Protein AF-A0A357IBY1-F1 (afdb_monomer)

Radius of gyration: 14.36 Å; Cα contacts (8 Å, |Δi|>4): 95; chains: 1; bounding box: 36×30×33 Å

Nearest PDB structures (foldseek):
  5c3j-assembly2_E  TM=9.860E-01  e=1.403E-10  Ascaris suum
  1yq3-assembly1_A  TM=9.848E-01  e=2.248E-10  Gallus gallus
  3ae1-assembly1_A  TM=9.838E-01  e=9.243E-10  Sus scrofa
  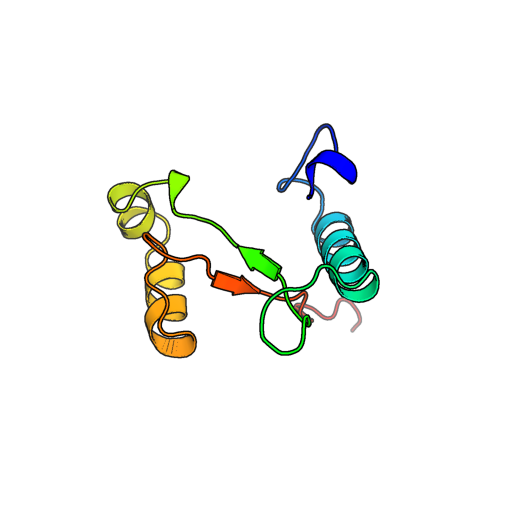3vra-assembly1_A  TM=9.749E-01  e=6.601E-10  Ascaris suum
  8gs8-assembly1_A  TM=9.729E-01  e=7.552E-10  Homo sapiens

pLDDT: mean 96.96, std 1.67, range [88.62, 98.69]

Secondary structure (DSSP, 8-state):
-HHHH-TTTGGGS-HHHHHHHHHHHIIIII-BTTTT-BEEE--GGG-HHHHHHH-HHHHHHHHHHH---TTTSPEEE----------

Sequence (87 aa):
FMERYAPNAKDLASRDVVSRSMTMEINEGRGVGDNADHIHLNLMHLGSEVINKRLPGIAESAAVFAGVDVAKDPIPVIPTVHYNMGG

Mean predicted aligned error: 2.66 Å

Solvent-accessible surface area (backbone atoms only — not comparable to full-atom values): 5304 Å² total; per-residue (Å²): 117,40,58,79,82,30,71,87,52,28,90,71,42,56,71,65,59,49,41,53,52,53,53,48,39,27,75,72,70,64,20,44,74,100,78,28,73,31,43,77,48,77,52,41,93,63,37,59,68,51,39,62,73,75,36,45,70,56,43,50,49,35,37,74,77,66,70,28,54,43,58,82,41,59,44,84,44,68,86,68,95,82,84,76,91,80,130

Structure (mmCIF, N/CA/C/O backbone):
data_AF-A0A357IBY1-F1
#
_entry.id   AF-A0A357IBY1-F1
#
loop_
_atom_site.group_PDB
_atom_site.id
_atom_site.type_symbol
_atom_site.label_atom_id
_atom_site.label_alt_id
_atom_site.label_comp_id
_atom_site.label_asym_id
_atom_site.label_entity_id
_atom_site.label_seq_id
_atom_site.pdbx_PDB_ins_code
_atom_site.Cartn_x
_atom_site.Cartn_y
_atom_site.Cartn_z
_atom_site.occupancy
_atom_site.B_iso_or_equiv
_atom_site.auth_seq_id
_atom_site.auth_comp_id
_atom_site.auth_asym_id
_atom_site.auth_atom_id
_atom_site.pdbx_PDB_model_num
ATOM 1 N N . PHE A 1 1 ? -0.995 -11.887 1.895 1.00 96.62 1 PHE A N 1
AT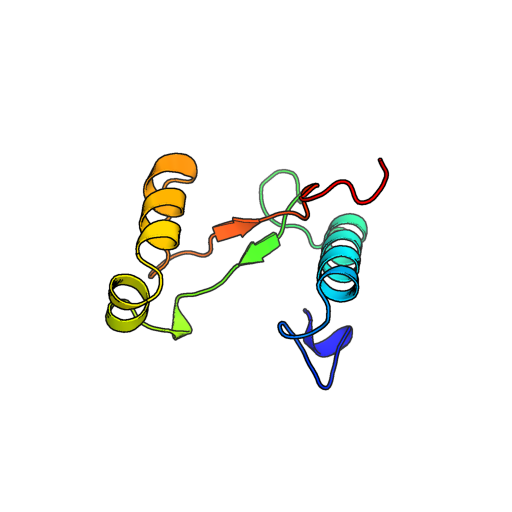OM 2 C CA . PHE A 1 1 ? -0.337 -12.907 1.041 1.00 9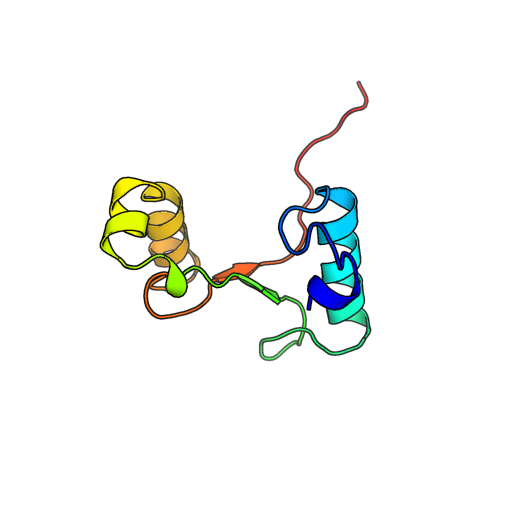6.62 1 PHE A CA 1
ATOM 3 C C . PHE A 1 1 ? 1.184 -12.938 1.201 1.00 96.62 1 PHE A C 1
ATOM 5 O O . PHE A 1 1 ? 1.776 -13.967 0.887 1.00 96.62 1 PHE A O 1
ATOM 12 N N . MET A 1 2 ? 1.828 -11.869 1.694 1.00 98.00 2 MET A N 1
ATOM 13 C CA . MET A 1 2 ? 3.292 -11.779 1.783 1.00 98.00 2 MET A CA 1
ATOM 14 C C . MET A 1 2 ? 3.962 -12.882 2.607 1.00 98.00 2 MET A C 1
ATOM 16 O O . MET A 1 2 ? 5.097 -13.232 2.310 1.00 98.00 2 MET A O 1
ATOM 20 N N . GLU A 1 3 ? 3.267 -13.504 3.561 1.00 97.25 3 GLU A N 1
ATOM 21 C CA . GLU A 1 3 ? 3.793 -14.661 4.304 1.00 97.25 3 GLU A CA 1
ATOM 22 C C . GLU A 1 3 ? 4.188 -15.842 3.398 1.00 97.25 3 GLU A C 1
ATOM 24 O O . GLU A 1 3 ? 5.083 -16.603 3.752 1.00 97.25 3 GLU A O 1
ATOM 29 N N . ARG A 1 4 ? 3.579 -15.974 2.208 1.00 97.19 4 ARG A N 1
ATOM 30 C CA . ARG A 1 4 ? 3.953 -16.997 1.216 1.00 97.19 4 ARG A CA 1
ATOM 31 C C . ARG A 1 4 ? 5.217 -16.634 0.434 1.00 97.19 4 ARG A C 1
ATOM 33 O O . ARG A 1 4 ? 5.995 -17.518 0.098 1.00 97.19 4 ARG A O 1
ATOM 40 N N . TYR A 1 5 ? 5.410 -15.349 0.136 1.00 96.62 5 TYR A N 1
ATOM 41 C CA . TYR A 1 5 ? 6.500 -14.856 -0.719 1.00 96.62 5 TYR A CA 1
ATOM 42 C C . TYR A 1 5 ? 7.765 -14.496 0.060 1.00 96.62 5 TYR A C 1
ATOM 44 O O . TYR A 1 5 ? 8.874 -14.652 -0.441 1.00 96.62 5 TYR A O 1
ATOM 52 N N . ALA A 1 6 ? 7.602 -14.022 1.293 1.00 96.94 6 ALA A N 1
ATOM 53 C CA . ALA A 1 6 ? 8.681 -13.665 2.197 1.00 96.94 6 ALA A CA 1
ATOM 54 C C . ALA A 1 6 ? 8.357 -14.187 3.608 1.00 96.94 6 ALA A C 1
ATOM 56 O O . ALA A 1 6 ? 7.957 -13.405 4.467 1.00 96.94 6 ALA A O 1
ATOM 57 N N . PRO A 1 7 ? 8.541 -15.490 3.888 1.00 95.56 7 PRO A N 1
ATOM 58 C CA . PRO A 1 7 ? 8.122 -16.095 5.158 1.00 95.56 7 PRO A CA 1
ATOM 59 C C . PRO A 1 7 ? 8.706 -15.418 6.407 1.00 95.56 7 PRO A C 1
ATOM 61 O O . PRO A 1 7 ? 8.034 -15.313 7.430 1.00 95.56 7 PRO A O 1
ATOM 64 N N . ASN A 1 8 ? 9.940 -14.911 6.303 1.00 95.12 8 ASN A N 1
ATOM 65 C CA . ASN A 1 8 ? 10.632 -14.246 7.408 1.00 95.12 8 ASN A CA 1
ATOM 66 C C . ASN A 1 8 ? 10.277 -12.755 7.513 1.00 95.12 8 ASN A C 1
ATOM 68 O O . ASN A 1 8 ? 9.913 -12.279 8.584 1.00 95.12 8 ASN A O 1
ATOM 72 N N . ALA A 1 9 ? 10.401 -12.010 6.409 1.00 94.69 9 ALA A N 1
ATOM 73 C CA . ALA A 1 9 ? 10.265 -10.550 6.411 1.00 94.69 9 ALA A CA 1
ATOM 74 C C . ALA A 1 9 ? 8.820 -10.065 6.211 1.00 94.69 9 ALA A C 1
ATOM 76 O O . ALA A 1 9 ? 8.482 -8.960 6.626 1.00 94.69 9 ALA A O 1
ATOM 77 N N . LYS A 1 10 ? 7.959 -10.887 5.603 1.00 96.31 10 LYS A N 1
ATOM 78 C CA . LYS A 1 10 ? 6.557 -10.578 5.297 1.00 96.31 10 LYS A CA 1
ATOM 79 C C . LYS A 1 10 ? 6.442 -9.240 4.555 1.00 96.31 10 LYS A C 1
ATOM 81 O O . LYS A 1 10 ? 7.168 -9.016 3.588 1.00 96.31 10 LYS A O 1
ATOM 86 N N . ASP A 1 11 ? 5.564 -8.349 5.004 1.00 94.38 11 ASP A N 1
ATOM 87 C CA . ASP A 1 11 ? 5.362 -7.019 4.421 1.00 94.38 11 ASP A CA 1
ATOM 88 C C . ASP A 1 11 ? 6.575 -6.079 4.599 1.00 94.38 11 ASP A C 1
ATOM 90 O O . ASP A 1 11 ? 6.633 -5.027 3.970 1.00 94.38 11 ASP A O 1
ATOM 94 N N . LEU A 1 12 ? 7.575 -6.464 5.408 1.00 96.00 12 LEU A N 1
ATOM 95 C CA . LEU A 1 12 ? 8.841 -5.740 5.595 1.00 96.00 12 LEU A CA 1
ATOM 96 C C . LEU A 1 12 ? 9.965 -6.231 4.664 1.00 96.00 12 LEU A C 1
ATOM 98 O O . LEU A 1 12 ? 11.129 -5.871 4.852 1.00 96.00 12 LEU A O 1
ATOM 102 N N . ALA A 1 13 ? 9.651 -7.070 3.671 1.00 97.25 13 ALA A N 1
ATOM 103 C CA . ALA A 1 13 ? 10.595 -7.441 2.620 1.00 97.25 13 ALA A CA 1
ATOM 104 C C . ALA A 1 13 ? 11.042 -6.218 1.789 1.00 97.25 13 ALA A C 1
ATOM 106 O O . ALA A 1 13 ? 10.491 -5.121 1.894 1.00 97.25 13 ALA A O 1
ATOM 107 N N . SER A 1 14 ? 12.059 -6.395 0.938 1.00 97.06 14 SER A N 1
ATOM 108 C CA . SER A 1 14 ? 12.519 -5.308 0.067 1.00 97.06 14 SER A CA 1
ATOM 109 C C . SER A 1 14 ? 11.396 -4.818 -0.856 1.00 97.06 14 SER A C 1
ATOM 111 O O . SER A 1 14 ? 10.518 -5.584 -1.259 1.00 97.06 14 SER A O 1
ATOM 113 N N . ARG A 1 15 ? 11.446 -3.535 -1.239 1.00 96.81 15 ARG A N 1
ATOM 114 C CA . ARG A 1 15 ? 10.429 -2.918 -2.112 1.00 96.81 15 ARG A CA 1
ATOM 115 C C . ARG A 1 15 ? 10.253 -3.663 -3.438 1.00 96.81 15 ARG A C 1
ATOM 117 O O . ARG A 1 15 ? 9.128 -3.762 -3.918 1.00 96.81 15 ARG A O 1
ATOM 124 N N . ASP A 1 16 ? 11.337 -4.202 -3.998 1.00 96.94 16 ASP A N 1
ATOM 125 C CA . ASP A 1 16 ? 11.298 -5.032 -5.210 1.00 96.94 16 ASP A CA 1
ATOM 126 C C . ASP A 1 16 ? 10.480 -6.312 -4.990 1.00 96.94 16 ASP A C 1
ATOM 128 O O . ASP A 1 16 ? 9.542 -6.593 -5.735 1.00 96.94 16 ASP A O 1
ATOM 132 N N . VAL A 1 17 ? 10.769 -7.047 -3.912 1.00 97.56 17 VAL A N 1
ATOM 133 C CA . VAL A 1 17 ? 10.074 -8.300 -3.586 1.00 97.56 17 VAL A CA 1
ATOM 134 C C . VAL A 1 17 ? 8.592 -8.053 -3.323 1.00 97.56 17 VAL A C 1
ATOM 136 O O . VAL A 1 17 ? 7.757 -8.784 -3.855 1.00 97.56 17 VAL A O 1
ATOM 139 N N . VAL A 1 18 ? 8.250 -7.017 -2.552 1.00 98.31 18 VAL A N 1
ATOM 140 C CA . VAL A 1 18 ? 6.849 -6.662 -2.274 1.00 98.31 18 VAL A CA 1
ATOM 141 C C . VAL A 1 18 ? 6.124 -6.300 -3.570 1.00 98.31 18 VAL A C 1
ATOM 143 O O . VAL A 1 18 ? 5.069 -6.865 -3.852 1.00 98.31 18 VAL A O 1
ATOM 146 N N . SER A 1 19 ? 6.718 -5.438 -4.402 1.00 98.19 19 SER A N 1
ATOM 147 C CA . SER A 1 19 ? 6.104 -4.994 -5.662 1.00 98.19 19 SER A CA 1
ATOM 148 C C . SER A 1 19 ? 5.858 -6.162 -6.619 1.00 98.19 19 SER A C 1
ATOM 150 O O . SER A 1 19 ? 4.754 -6.311 -7.136 1.00 98.19 19 SER A O 1
ATOM 152 N N . ARG A 1 20 ? 6.847 -7.047 -6.801 1.00 98.25 20 ARG A N 1
ATOM 153 C CA . ARG A 1 20 ? 6.703 -8.245 -7.642 1.00 98.25 20 ARG A CA 1
ATOM 154 C C . ARG A 1 20 ? 5.647 -9.207 -7.104 1.00 98.25 20 ARG A C 1
ATOM 156 O O . ARG A 1 20 ? 4.858 -9.731 -7.884 1.00 98.25 20 ARG A O 1
ATOM 163 N N . SER A 1 21 ? 5.607 -9.409 -5.787 1.00 98.50 21 SER A N 1
ATOM 164 C CA . SER A 1 21 ? 4.617 -10.281 -5.145 1.00 98.50 21 SER A CA 1
ATOM 165 C C . SER A 1 21 ? 3.196 -9.744 -5.335 1.00 98.50 21 SER A C 1
ATOM 167 O O . SER A 1 21 ? 2.299 -10.508 -5.670 1.00 98.50 21 SER A O 1
ATOM 169 N N . MET A 1 22 ? 2.996 -8.427 -5.196 1.00 98.69 22 MET A N 1
ATOM 170 C CA . MET A 1 22 ? 1.710 -7.773 -5.477 1.00 98.69 22 MET A CA 1
ATOM 171 C C . MET A 1 22 ? 1.275 -7.985 -6.932 1.00 98.69 22 MET A C 1
ATOM 173 O O . MET A 1 22 ? 0.146 -8.402 -7.176 1.00 98.69 22 MET A O 1
ATOM 177 N N . THR A 1 23 ? 2.170 -7.747 -7.896 1.00 98.50 23 THR A N 1
ATOM 178 C CA . THR A 1 23 ? 1.877 -7.953 -9.323 1.00 98.50 23 THR A CA 1
ATOM 179 C C . THR A 1 23 ? 1.542 -9.412 -9.638 1.00 98.50 23 THR A C 1
ATOM 181 O O . THR A 1 23 ? 0.641 -9.669 -10.430 1.00 98.50 23 THR A O 1
ATOM 184 N N . MET A 1 24 ? 2.221 -10.376 -9.010 1.00 98.44 24 MET A N 1
ATOM 185 C CA . MET A 1 24 ? 1.892 -11.794 -9.170 1.00 98.44 24 MET A CA 1
ATOM 186 C C . MET A 1 24 ? 0.496 -12.136 -8.644 1.00 98.44 24 MET A C 1
ATOM 188 O O . MET A 1 24 ? -0.239 -12.839 -9.328 1.00 98.44 24 MET A O 1
ATOM 192 N N . GLU A 1 25 ? 0.096 -11.626 -7.473 1.00 98.56 25 GLU A N 1
ATOM 193 C CA . GLU A 1 25 ? -1.268 -11.839 -6.966 1.00 98.56 25 GLU A CA 1
ATOM 194 C C . GLU A 1 25 ? -2.326 -11.330 -7.949 1.00 98.56 25 GLU A C 1
ATOM 196 O O . GLU A 1 25 ? -3.283 -12.046 -8.237 1.00 98.56 25 GLU A O 1
ATOM 201 N N . ILE A 1 26 ? -2.128 -10.124 -8.488 1.00 98.50 26 ILE A N 1
ATOM 202 C CA . ILE A 1 26 ? -3.038 -9.515 -9.465 1.00 98.50 26 ILE A CA 1
ATOM 203 C C . ILE A 1 26 ? -3.103 -10.374 -10.738 1.00 98.50 26 ILE A C 1
ATOM 205 O O . ILE A 1 26 ? -4.187 -10.769 -11.161 1.00 98.50 26 ILE A O 1
ATOM 209 N N . ASN A 1 27 ? -1.951 -10.752 -11.302 1.00 98.06 27 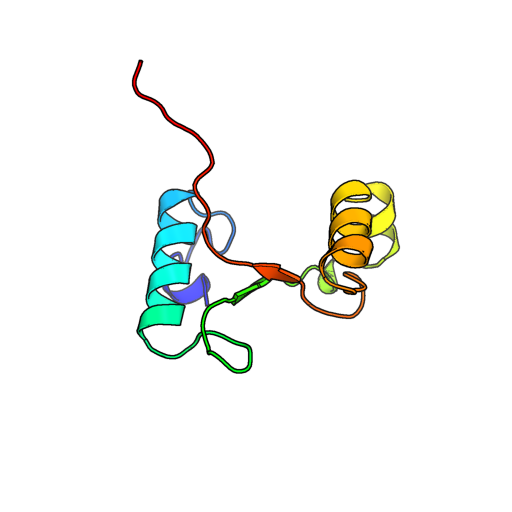ASN A N 1
ATOM 210 C CA . ASN A 1 27 ? -1.880 -11.562 -12.524 1.00 98.06 27 ASN A CA 1
ATOM 211 C C . ASN A 1 27 ? -2.465 -12.972 -12.360 1.00 98.06 27 ASN A C 1
ATOM 213 O O . ASN A 1 27 ? -2.963 -13.550 -13.323 1.00 98.06 27 ASN A O 1
ATOM 217 N N . GLU A 1 28 ? -2.413 -13.534 -11.154 1.00 98.19 28 GLU A N 1
ATOM 218 C CA . GLU A 1 28 ? -3.031 -14.822 -10.834 1.00 98.19 28 GLU A CA 1
ATOM 219 C C . GLU A 1 28 ? -4.528 -14.697 -10.479 1.00 98.19 28 GLU A C 1
ATOM 221 O O . GLU A 1 28 ? -5.116 -15.631 -9.931 1.00 98.19 28 GLU A O 1
ATOM 226 N N . GLY A 1 29 ? -5.151 -13.550 -10.775 1.00 97.88 29 GLY A N 1
ATOM 227 C CA . GLY A 1 29 ? -6.585 -13.316 -10.604 1.00 97.88 29 GLY A CA 1
ATOM 228 C C . GLY A 1 29 ? -7.019 -13.106 -9.153 1.00 97.88 29 GLY A C 1
ATOM 229 O O . GLY A 1 29 ? -8.194 -13.275 -8.840 1.00 97.88 29 GLY A O 1
ATOM 230 N N . ARG A 1 30 ? -6.085 -12.769 -8.255 1.00 98.31 30 ARG A N 1
ATOM 231 C CA . ARG A 1 30 ? -6.350 -12.499 -6.828 1.00 98.31 30 ARG A CA 1
ATOM 232 C C . ARG A 1 30 ? -6.306 -11.012 -6.475 1.00 98.31 30 ARG A C 1
ATOM 234 O O . ARG A 1 30 ? -6.234 -10.672 -5.293 1.00 98.31 30 ARG A O 1
ATOM 241 N N . GLY A 1 31 ? -6.328 -10.133 -7.477 1.00 98.25 31 GLY A N 1
ATOM 242 C CA . GLY A 1 31 ? -6.568 -8.710 -7.257 1.00 98.25 31 GLY A CA 1
ATOM 2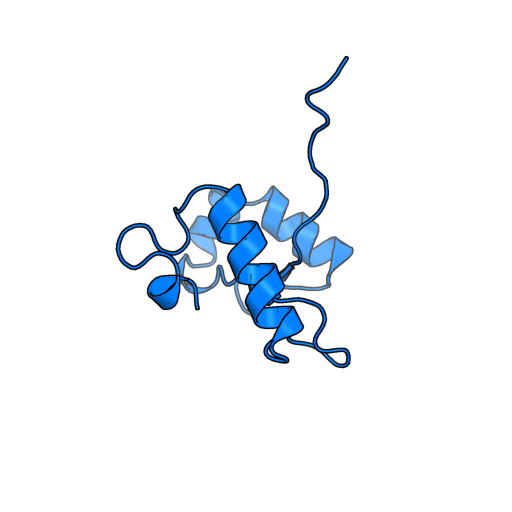43 C C . GLY A 1 31 ? -7.987 -8.447 -6.739 1.00 98.25 31 GLY A C 1
ATOM 244 O O . GLY A 1 31 ? -8.857 -9.318 -6.782 1.00 98.25 31 GLY A O 1
ATOM 245 N N . VAL A 1 32 ? -8.210 -7.244 -6.217 1.00 97.69 32 VAL A N 1
ATOM 246 C CA . VAL A 1 32 ? -9.487 -6.815 -5.624 1.00 97.69 32 VAL A CA 1
ATOM 247 C C . VAL A 1 32 ? -10.151 -5.704 -6.448 1.00 97.69 32 VAL A C 1
ATOM 249 O O . VAL A 1 32 ? -9.553 -5.177 -7.385 1.00 97.69 32 VAL A O 1
ATOM 252 N N . GLY A 1 33 ? -11.399 -5.370 -6.105 1.00 95.88 33 GLY A N 1
ATOM 253 C CA . GLY A 1 33 ? -12.246 -4.439 -6.861 1.00 95.88 33 GLY A CA 1
ATOM 254 C C . GLY A 1 33 ? -12.889 -5.071 -8.098 1.00 95.88 33 GLY A C 1
ATOM 255 O O . GLY A 1 33 ? -12.606 -6.219 -8.437 1.00 95.88 33 GLY A O 1
ATOM 256 N N . ASP A 1 34 ? -13.745 -4.310 -8.781 1.00 96.12 34 ASP A N 1
ATOM 257 C CA . ASP A 1 34 ? -14.545 -4.801 -9.919 1.00 96.12 34 ASP A CA 1
ATOM 258 C C . ASP A 1 34 ? -13.686 -5.320 -11.084 1.00 96.12 34 ASP A C 1
ATOM 260 O O . ASP A 1 34 ? -14.089 -6.234 -11.802 1.00 96.12 34 ASP A O 1
ATOM 264 N N . ASN A 1 35 ? -12.479 -4.769 -11.236 1.00 97.31 35 ASN A N 1
ATOM 265 C CA . ASN A 1 35 ? -11.529 -5.136 -12.286 1.00 97.31 35 ASN A CA 1
ATOM 266 C C . ASN A 1 35 ? -10.435 -6.112 -11.821 1.00 97.31 35 ASN A C 1
ATOM 268 O O . ASN A 1 35 ? -9.595 -6.494 -12.633 1.00 97.31 35 ASN A O 1
ATOM 272 N N . ALA A 1 36 ? -10.411 -6.497 -10.538 1.00 97.75 36 ALA A N 1
ATOM 273 C CA . ALA A 1 36 ? -9.362 -7.329 -9.940 1.00 97.75 36 ALA A CA 1
ATOM 274 C C . ALA A 1 36 ? -7.923 -6.835 -10.230 1.00 97.75 36 ALA A C 1
ATOM 276 O O . ALA A 1 36 ? -7.017 -7.638 -10.451 1.00 97.75 36 ALA A O 1
ATOM 277 N N . ASP A 1 37 ? -7.701 -5.518 -10.237 1.00 98.12 37 ASP A N 1
ATOM 278 C CA . ASP A 1 37 ? -6.489 -4.872 -10.768 1.00 98.12 37 ASP A CA 1
ATOM 279 C C . ASP A 1 37 ? -5.556 -4.274 -9.699 1.00 98.12 37 ASP A C 1
ATOM 281 O O . ASP A 1 37 ? -4.483 -3.768 -10.025 1.00 98.12 37 ASP A O 1
ATOM 285 N N . HIS A 1 38 ? -5.914 -4.354 -8.417 1.00 98.38 38 HIS A N 1
ATOM 286 C CA . HIS A 1 38 ? -5.123 -3.806 -7.310 1.00 98.38 38 HIS A CA 1
ATOM 287 C C . HIS A 1 38 ? -5.193 -4.689 -6.053 1.00 98.38 38 HIS A C 1
ATOM 289 O O . HIS A 1 38 ? -5.740 -5.791 -6.074 1.00 98.38 38 HIS A O 1
ATOM 295 N N . ILE A 1 39 ? -4.594 -4.231 -4.950 1.00 98.38 39 ILE A N 1
ATOM 296 C CA . ILE A 1 39 ? -4.513 -4.938 -3.663 1.00 98.38 39 ILE A CA 1
ATOM 297 C C . ILE A 1 39 ? -4.946 -4.005 -2.522 1.00 98.38 39 ILE A C 1
ATOM 299 O O . ILE A 1 39 ? -4.876 -2.787 -2.640 1.00 98.38 39 ILE A O 1
ATOM 303 N N . HIS A 1 40 ? -5.362 -4.570 -1.388 1.00 98.25 40 HIS A N 1
ATOM 304 C CA . HIS A 1 40 ? -5.658 -3.822 -0.165 1.00 98.25 40 HIS A CA 1
ATOM 305 C C . HIS A 1 40 ? -4.437 -3.647 0.754 1.00 98.25 40 HIS A C 1
ATOM 307 O O . HIS A 1 40 ? -3.770 -4.619 1.110 1.00 98.25 40 HIS A O 1
ATOM 313 N N . LEU A 1 41 ? -4.219 -2.418 1.228 1.00 98.00 41 LEU A N 1
ATOM 314 C CA . LEU A 1 41 ? -3.337 -2.075 2.345 1.00 98.00 41 LEU A CA 1
ATOM 315 C C . LEU A 1 41 ? -4.173 -1.863 3.616 1.00 98.00 41 LEU A C 1
ATOM 317 O O . LEU A 1 41 ? -4.972 -0.933 3.699 1.00 98.00 41 LEU A O 1
ATOM 321 N N . ASN A 1 42 ? -3.979 -2.718 4.620 1.00 97.31 42 ASN A N 1
ATOM 322 C CA . ASN A 1 42 ? -4.747 -2.693 5.866 1.00 97.31 42 ASN A CA 1
ATOM 323 C C . ASN A 1 42 ? -3.943 -2.066 7.018 1.00 97.31 42 ASN A C 1
ATOM 325 O O . ASN A 1 42 ? -2.917 -2.608 7.428 1.00 97.31 42 ASN A O 1
ATOM 329 N N . LEU A 1 43 ? -4.460 -0.970 7.583 1.00 97.06 43 LEU A N 1
ATOM 330 C CA . LEU A 1 43 ? -3.872 -0.269 8.732 1.00 97.06 43 LEU A CA 1
ATOM 331 C C . LEU A 1 43 ? -4.726 -0.349 10.009 1.00 97.06 43 LEU A C 1
ATOM 333 O O . LEU A 1 43 ? -4.281 0.098 11.063 1.00 97.06 43 LEU A O 1
ATOM 337 N N . MET A 1 44 ? -5.918 -0.951 9.949 1.00 96.81 44 MET A N 1
ATOM 338 C CA . MET A 1 44 ? -6.923 -0.925 11.025 1.00 96.81 44 MET A CA 1
ATOM 339 C C . MET A 1 44 ? -6.397 -1.482 12.355 1.00 96.81 44 MET A C 1
ATOM 341 O O . MET A 1 44 ? -6.732 -0.988 13.428 1.00 96.81 44 MET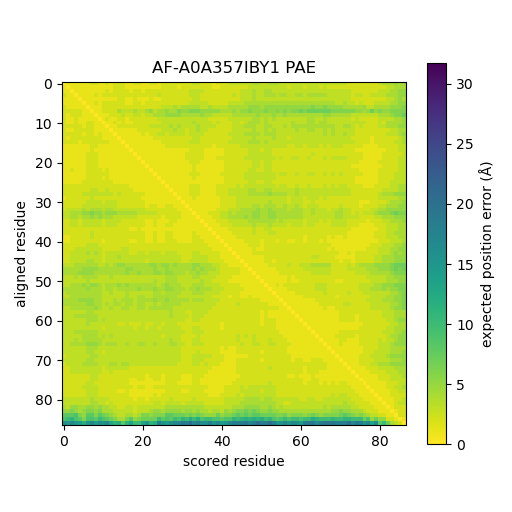 A O 1
ATOM 345 N N . HIS A 1 45 ? -5.514 -2.480 12.285 1.00 96.12 45 HIS A N 1
ATOM 346 C CA . HIS A 1 45 ? -4.887 -3.116 13.445 1.00 96.12 45 HIS A CA 1
ATOM 347 C C . HIS A 1 45 ? -3.994 -2.173 14.274 1.00 96.12 45 HIS A C 1
ATOM 349 O O . HIS A 1 45 ? -3.678 -2.491 15.417 1.00 96.12 45 HIS A O 1
ATOM 355 N N . LEU A 1 46 ? -3.582 -1.025 13.722 1.00 95.94 46 LEU A N 1
ATOM 356 C CA . LEU A 1 46 ? -2.795 -0.019 14.440 1.00 95.94 46 LEU A CA 1
ATOM 357 C C . LEU A 1 46 ? -3.655 0.815 15.404 1.00 95.94 46 LEU A C 1
ATOM 359 O O . LEU A 1 46 ? -3.126 1.368 16.367 1.00 95.94 46 LEU A O 1
ATOM 363 N N . GLY A 1 47 ? -4.966 0.899 15.158 1.00 95.19 47 GLY A N 1
ATOM 364 C CA . GLY A 1 47 ? -5.898 1.732 15.914 1.00 95.19 47 GLY A CA 1
ATOM 365 C C . GLY A 1 47 ? -5.839 3.220 15.546 1.00 95.19 47 GLY A C 1
ATOM 366 O O . GLY A 1 47 ? -4.797 3.765 15.172 1.00 95.19 47 GLY A O 1
ATOM 367 N N . SER A 1 48 ? -6.978 3.907 15.679 1.00 95.19 48 SER A N 1
ATOM 368 C CA . SER A 1 48 ? -7.147 5.303 15.247 1.00 95.19 48 SER A CA 1
ATOM 369 C C . SER A 1 48 ? -6.177 6.277 15.920 1.00 95.19 48 SER A C 1
ATOM 371 O O . SER A 1 48 ? -5.717 7.218 15.281 1.00 95.19 48 SER A O 1
ATOM 373 N N . GLU A 1 49 ? -5.827 6.058 17.192 1.00 96.31 49 GLU A N 1
ATOM 374 C CA . GLU A 1 49 ? -4.886 6.928 17.909 1.00 96.31 49 GLU A CA 1
ATOM 375 C C . GLU A 1 49 ? -3.493 6.911 17.261 1.00 96.31 49 GLU A C 1
ATOM 377 O O . GLU A 1 49 ? -2.908 7.964 16.998 1.00 96.31 49 GLU A O 1
ATOM 382 N N . VAL A 1 50 ? -2.972 5.719 16.950 1.00 97.50 50 VAL A N 1
ATOM 383 C CA . VAL A 1 50 ? -1.657 5.563 16.314 1.00 97.50 50 VAL A CA 1
ATOM 384 C C . VAL A 1 50 ? -1.679 6.133 14.903 1.00 97.50 50 VAL A C 1
ATOM 386 O O . VAL A 1 50 ? -0.743 6.838 14.525 1.00 97.50 50 VAL A O 1
ATOM 389 N N . ILE A 1 51 ? -2.748 5.872 14.147 1.00 96.88 51 ILE A N 1
ATOM 390 C CA . ILE A 1 51 ? -2.933 6.393 12.790 1.00 96.88 51 ILE A CA 1
ATOM 391 C C . ILE A 1 51 ? -2.904 7.925 12.800 1.00 96.88 51 ILE A C 1
ATOM 393 O O . ILE A 1 51 ? -2.081 8.520 12.108 1.00 96.88 51 ILE A O 1
ATOM 397 N N . ASN A 1 52 ? -3.718 8.569 13.638 1.00 94.19 52 ASN A N 1
ATOM 398 C CA . ASN A 1 52 ? -3.813 10.031 13.682 1.00 94.19 52 ASN A CA 1
ATOM 399 C C . ASN A 1 52 ? -2.522 10.690 14.181 1.00 94.19 52 ASN A C 1
ATOM 401 O O . ASN A 1 52 ? -2.181 11.794 13.762 1.00 94.19 52 ASN A O 1
ATOM 405 N N . LYS A 1 53 ? -1.779 10.015 15.065 1.00 96.94 53 LYS A N 1
ATOM 406 C CA . LYS A 1 53 ? -0.529 10.543 15.620 1.00 96.94 53 LYS A CA 1
ATOM 407 C C . LYS A 1 53 ? 0.677 10.338 14.706 1.00 96.94 53 LYS A C 1
ATOM 409 O O . LYS A 1 53 ? 1.553 11.198 14.666 1.00 96.94 53 LYS A O 1
ATOM 414 N N . ARG A 1 54 ? 0.784 9.184 14.039 1.00 97.50 54 ARG A N 1
ATOM 415 C CA . ARG A 1 54 ? 1.993 8.783 13.292 1.00 97.50 54 ARG A CA 1
ATOM 416 C C . ARG A 1 54 ? 1.828 8.808 11.779 1.00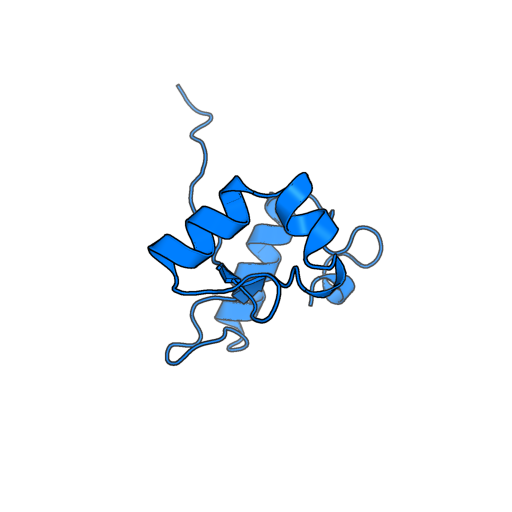 97.50 54 ARG A C 1
ATOM 418 O O . ARG A 1 54 ? 2.825 8.975 11.087 1.00 97.50 54 ARG A O 1
ATOM 425 N N . LEU A 1 55 ? 0.610 8.637 11.274 1.00 97.25 55 LEU A N 1
ATOM 426 C CA . LEU A 1 55 ? 0.304 8.532 9.846 1.00 97.25 55 LEU A CA 1
ATOM 427 C C . LEU A 1 55 ? -0.742 9.571 9.371 1.00 97.25 55 LEU A C 1
ATOM 429 O O . LEU A 1 55 ? -1.551 9.233 8.504 1.00 97.25 55 LEU A O 1
ATOM 433 N N . PRO A 1 56 ? -0.750 10.828 9.874 1.00 96.56 56 PRO A N 1
ATOM 434 C CA . PRO A 1 56 ? -1.827 11.775 9.574 1.00 96.56 56 PRO A CA 1
ATOM 435 C C . PRO A 1 56 ? -1.949 12.077 8.075 1.00 96.56 56 PRO A C 1
ATOM 437 O O . PRO A 1 56 ? -3.052 12.079 7.542 1.00 96.56 56 PRO A O 1
ATOM 440 N N . GLY A 1 57 ? -0.823 12.235 7.368 1.00 97.25 57 GLY A N 1
ATOM 441 C CA . GLY A 1 57 ? -0.839 12.516 5.928 1.00 97.25 57 GLY A CA 1
ATOM 442 C C . GLY A 1 57 ? -1.362 11.354 5.076 1.00 97.25 57 GLY A C 1
ATOM 443 O O . GLY A 1 57 ? -1.987 11.585 4.043 1.00 97.25 57 GLY A O 1
ATOM 444 N N . ILE A 1 58 ? -1.154 10.104 5.513 1.00 95.50 58 ILE A N 1
ATOM 445 C CA . ILE A 1 58 ? -1.713 8.927 4.827 1.00 95.50 58 ILE A CA 1
ATOM 446 C C . ILE A 1 58 ? -3.226 8.878 5.040 1.00 95.50 58 ILE A C 1
ATOM 448 O O . ILE A 1 58 ? -3.959 8.665 4.079 1.00 95.50 58 ILE A O 1
ATOM 452 N N . ALA A 1 59 ? -3.687 9.103 6.275 1.00 97.06 59 ALA A N 1
ATOM 453 C CA . ALA A 1 59 ? -5.111 9.123 6.600 1.00 97.06 59 ALA A CA 1
ATOM 454 C C . ALA A 1 59 ? -5.855 10.213 5.813 1.00 97.06 59 ALA A C 1
ATOM 456 O O . ALA A 1 59 ? -6.888 9.935 5.210 1.00 97.06 59 ALA A O 1
ATOM 457 N N . GLU A 1 60 ? -5.293 11.422 5.753 1.00 97.75 60 GLU A N 1
ATOM 458 C CA . GLU A 1 60 ? -5.845 12.525 4.965 1.00 97.75 60 GLU A CA 1
ATOM 459 C C . GLU A 1 60 ? -5.880 12.192 3.469 1.00 97.75 60 GLU A C 1
ATOM 461 O O . GLU A 1 60 ? -6.927 12.314 2.839 1.00 97.75 60 GLU A O 1
ATOM 466 N N . SER A 1 61 ? -4.772 11.708 2.901 1.00 97.75 61 SER A N 1
ATOM 467 C CA . SER A 1 61 ? -4.708 11.379 1.470 1.00 97.75 61 SER A CA 1
ATOM 468 C C . SER A 1 61 ? -5.707 10.282 1.089 1.00 97.75 61 SER A C 1
ATOM 470 O O . SER A 1 61 ? -6.387 10.392 0.072 1.00 97.75 61 SER A O 1
ATOM 472 N N . ALA A 1 62 ? -5.832 9.236 1.908 1.00 97.81 62 ALA A N 1
ATOM 473 C CA . ALA A 1 62 ? -6.794 8.163 1.675 1.00 97.81 62 ALA A CA 1
ATOM 474 C C . ALA A 1 62 ? -8.246 8.659 1.769 1.00 97.81 62 ALA A C 1
ATOM 476 O O . ALA A 1 62 ? -9.066 8.310 0.920 1.00 97.81 62 ALA A O 1
ATOM 477 N N . ALA A 1 63 ? -8.555 9.524 2.738 1.00 97.62 63 ALA A N 1
ATOM 478 C CA . ALA A 1 63 ? -9.882 10.116 2.866 1.00 97.62 63 ALA A CA 1
ATOM 479 C C . ALA A 1 63 ? -10.221 11.027 1.674 1.00 97.62 63 ALA A C 1
ATOM 481 O O . ALA A 1 63 ? -11.309 10.924 1.113 1.00 97.62 63 ALA A O 1
ATOM 482 N N . VAL A 1 64 ? -9.286 11.885 1.254 1.00 98.38 64 VAL A N 1
ATOM 483 C CA . VAL A 1 64 ? -9.497 12.860 0.171 1.00 98.38 64 VAL A CA 1
ATOM 484 C C . VAL A 1 64 ? -9.585 12.190 -1.198 1.00 98.38 64 VAL A C 1
ATOM 486 O O . VAL A 1 64 ? -10.478 12.511 -1.978 1.00 98.38 64 VAL A O 1
ATOM 489 N N . PHE A 1 65 ? -8.661 11.279 -1.511 1.00 97.75 65 PHE A N 1
ATOM 490 C CA . PHE A 1 65 ? -8.514 10.748 -2.870 1.00 97.75 65 PHE A CA 1
ATOM 491 C C . PHE A 1 65 ? -9.197 9.400 -3.091 1.00 97.75 65 PHE A C 1
ATOM 493 O O . PHE A 1 65 ? -9.518 9.077 -4.232 1.00 97.75 65 PHE A O 1
ATOM 500 N N . ALA A 1 66 ? -9.425 8.620 -2.032 1.00 96.69 66 ALA A N 1
ATOM 501 C CA . ALA A 1 66 ? -10.065 7.308 -2.125 1.00 96.69 66 ALA A CA 1
ATOM 502 C C . ALA A 1 66 ? -11.380 7.214 -1.334 1.00 96.69 66 ALA A C 1
ATOM 504 O O . ALA A 1 66 ? -12.059 6.196 -1.426 1.00 96.69 66 ALA A O 1
ATOM 505 N N . GLY A 1 67 ? -11.756 8.240 -0.559 1.00 97.38 67 GLY A N 1
ATOM 506 C CA . GLY A 1 67 ? -12.942 8.187 0.302 1.00 97.38 67 GLY A CA 1
ATOM 507 C C . GLY A 1 67 ? -12.833 7.151 1.426 1.00 97.38 67 GLY A C 1
ATOM 508 O O . GLY A 1 67 ? -13.854 6.688 1.925 1.00 97.38 67 GLY A O 1
ATOM 509 N N . VAL A 1 68 ? -11.609 6.761 1.804 1.00 97.75 68 VAL A N 1
ATOM 510 C CA . VAL A 1 68 ? -11.342 5.668 2.750 1.00 97.75 68 VAL A CA 1
ATOM 511 C C . VAL A 1 68 ? -11.023 6.219 4.139 1.00 97.75 68 VAL A C 1
ATOM 513 O O . VAL A 1 68 ? -10.051 6.956 4.317 1.00 97.75 68 VAL A O 1
ATOM 516 N N . ASP A 1 69 ? -11.790 5.795 5.146 1.00 97.12 69 ASP A N 1
ATOM 517 C CA . ASP A 1 69 ? -11.387 5.905 6.551 1.00 97.12 69 ASP A CA 1
ATOM 518 C C . ASP A 1 69 ? -10.431 4.753 6.879 1.00 97.12 69 ASP A C 1
ATOM 520 O O . ASP A 1 69 ? -10.845 3.621 7.116 1.00 97.12 69 ASP A O 1
ATOM 524 N N . VAL A 1 70 ? -9.132 5.046 6.917 1.00 97.31 70 VAL A N 1
ATOM 525 C CA . VAL A 1 70 ? -8.066 4.042 7.090 1.00 97.31 70 VAL A CA 1
ATOM 526 C C . VAL A 1 70 ? -8.107 3.301 8.433 1.00 97.31 70 VAL A C 1
ATOM 528 O O . VAL A 1 70 ? -7.406 2.301 8.610 1.00 97.31 70 VAL A O 1
ATOM 531 N N . ALA A 1 71 ? -8.893 3.791 9.398 1.00 96.50 71 ALA A N 1
ATOM 532 C CA . ALA A 1 71 ? -9.126 3.101 10.661 1.00 96.50 71 ALA A CA 1
ATOM 533 C C . ALA A 1 71 ? -10.251 2.055 10.577 1.00 96.50 71 ALA A C 1
ATOM 535 O O . ALA A 1 71 ? -10.389 1.256 11.504 1.00 96.50 71 ALA A O 1
ATOM 536 N N . LYS A 1 72 ? -11.042 2.051 9.497 1.00 97.25 72 LYS A N 1
ATOM 537 C CA . LYS A 1 72 ? -12.213 1.179 9.307 1.00 97.25 72 LYS A CA 1
ATOM 538 C C . LYS A 1 72 ? -12.167 0.348 8.032 1.00 97.25 72 LYS A C 1
ATOM 540 O O . LYS A 1 72 ? -12.706 -0.752 8.028 1.00 97.25 72 LYS A O 1
ATOM 545 N N . ASP A 1 73 ? -11.515 0.858 6.994 1.00 97.75 73 ASP A N 1
ATOM 546 C CA . ASP A 1 73 ? -11.491 0.267 5.663 1.00 97.75 73 ASP A CA 1
ATOM 547 C C . ASP A 1 73 ? -10.053 0.236 5.106 1.00 97.75 73 ASP A C 1
ATOM 549 O O . ASP A 1 73 ? -9.224 1.092 5.442 1.00 97.75 73 ASP A O 1
ATOM 553 N N . PRO A 1 74 ? -9.700 -0.765 4.279 1.00 97.88 74 PRO A N 1
ATOM 554 C CA . PRO A 1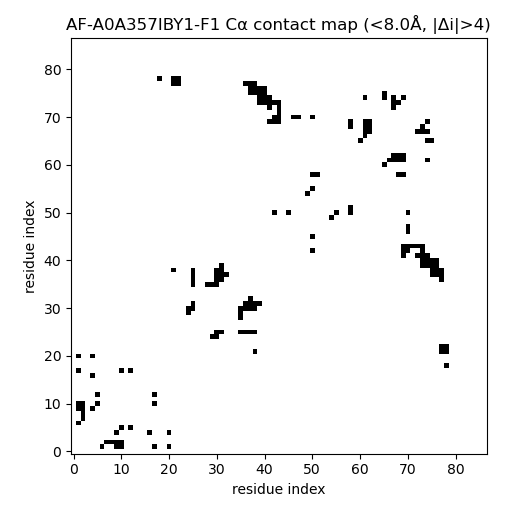 74 ? -8.381 -0.845 3.661 1.00 97.88 74 PRO A CA 1
ATOM 555 C C . PRO A 1 74 ? -8.210 0.155 2.507 1.00 97.88 74 PRO A C 1
ATOM 557 O O . PRO A 1 74 ? -9.159 0.498 1.809 1.00 97.88 74 PRO A O 1
ATOM 560 N N . ILE A 1 75 ? -6.966 0.562 2.246 1.00 98.25 75 ILE A N 1
ATOM 561 C CA . ILE A 1 75 ? -6.619 1.457 1.133 1.00 98.25 75 ILE A CA 1
ATOM 562 C C . ILE A 1 75 ? -6.361 0.621 -0.133 1.00 98.25 75 ILE A C 1
ATOM 564 O O . ILE A 1 75 ? -5.551 -0.310 -0.065 1.00 98.25 75 ILE A O 1
ATOM 568 N N . PRO A 1 76 ? -6.968 0.935 -1.290 1.00 98.00 76 PRO A N 1
ATOM 569 C CA . PRO A 1 76 ? -6.602 0.313 -2.560 1.00 98.00 76 PRO A CA 1
ATOM 570 C C . PRO A 1 76 ? -5.217 0.800 -3.019 1.00 98.00 76 PRO A C 1
ATOM 572 O O . PRO A 1 76 ? -4.968 2.001 -3.115 1.00 98.00 76 PRO A O 1
ATOM 575 N N . VAL A 1 77 ? -4.295 -0.127 -3.290 1.00 98.25 77 VAL A N 1
ATOM 576 C CA . VAL A 1 77 ? -2.905 0.163 -3.678 1.00 98.25 77 VAL A CA 1
ATOM 577 C C . VAL A 1 77 ? -2.418 -0.736 -4.815 1.00 98.25 77 VAL A C 1
ATOM 579 O O . VAL A 1 77 ? -2.794 -1.904 -4.924 1.00 98.25 77 VAL A O 1
ATOM 582 N N . ILE A 1 78 ? -1.509 -0.203 -5.631 1.00 98.25 78 ILE A N 1
ATOM 583 C CA . ILE A 1 78 ? -0.842 -0.914 -6.728 1.00 98.25 78 ILE A CA 1
ATOM 584 C C . ILE A 1 78 ? 0.617 -0.433 -6.852 1.00 98.25 78 ILE A C 1
ATOM 586 O O . ILE A 1 78 ? 0.886 0.750 -6.601 1.00 98.25 78 ILE A O 1
ATOM 590 N N . PRO A 1 79 ? 1.584 -1.299 -7.222 1.00 98.12 79 PRO A N 1
ATOM 591 C CA . PRO A 1 79 ? 2.948 -0.852 -7.483 1.00 98.12 79 PRO A CA 1
ATOM 592 C C . PRO A 1 79 ? 2.976 0.245 -8.555 1.00 98.12 79 PRO A C 1
ATOM 594 O O . PRO A 1 79 ? 2.446 0.072 -9.648 1.00 98.12 79 PRO A O 1
ATOM 597 N N . THR A 1 80 ? 3.602 1.376 -8.234 1.00 97.81 80 THR A N 1
ATOM 598 C CA . THR A 1 80 ? 3.689 2.554 -9.110 1.00 97.81 80 THR A CA 1
ATOM 599 C C . THR A 1 80 ? 5.145 2.992 -9.234 1.00 97.81 80 THR A C 1
ATOM 601 O O . THR A 1 80 ? 5.906 2.902 -8.267 1.00 97.81 80 THR A O 1
ATOM 604 N N . VAL A 1 81 ? 5.545 3.472 -10.416 1.00 97.12 8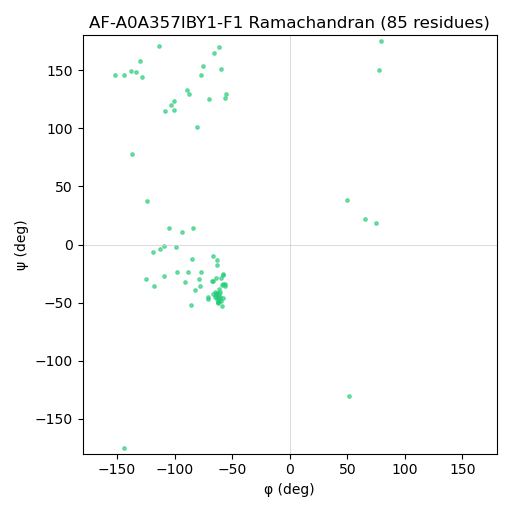1 VAL A N 1
ATOM 605 C CA . VAL A 1 81 ? 6.888 4.033 -10.638 1.00 97.12 81 VAL A CA 1
ATOM 606 C C . VAL A 1 81 ? 7.149 5.150 -9.628 1.00 97.12 81 VAL A C 1
ATOM 608 O O . VAL A 1 81 ? 6.340 6.061 -9.477 1.00 97.12 81 VAL A O 1
ATOM 611 N N . HIS A 1 82 ? 8.291 5.079 -8.944 1.00 97.06 82 HIS A N 1
ATOM 612 C CA . HIS A 1 82 ? 8.632 6.029 -7.883 1.00 97.06 82 HIS A CA 1
ATOM 613 C C . HIS A 1 82 ? 9.893 6.846 -8.175 1.00 97.06 82 HIS A C 1
ATOM 615 O O . HIS A 1 82 ? 9.967 8.011 -7.796 1.00 97.06 82 HIS A O 1
ATOM 621 N N . TYR A 1 83 ? 10.895 6.252 -8.826 1.00 95.94 83 TYR A N 1
ATOM 622 C CA . TYR A 1 83 ? 12.196 6.886 -9.011 1.00 95.94 83 TYR A CA 1
ATOM 623 C C . TYR A 1 83 ? 12.882 6.396 -10.288 1.00 95.94 83 TYR A C 1
ATOM 625 O O . TYR A 1 83 ? 12.749 5.227 -10.648 1.00 95.94 83 TYR A O 1
ATOM 633 N N . ASN A 1 84 ? 13.637 7.283 -10.940 1.00 94.31 84 ASN A N 1
ATOM 634 C CA . ASN A 1 84 ? 14.504 6.958 -12.070 1.00 94.31 84 ASN A CA 1
ATOM 635 C C . ASN A 1 84 ? 15.961 7.052 -11.608 1.00 94.31 84 ASN A C 1
ATOM 637 O O . ASN A 1 84 ? 16.416 8.133 -11.250 1.00 94.31 84 ASN A O 1
ATOM 641 N N . MET A 1 85 ? 16.680 5.927 -11.598 1.00 91.69 85 MET A N 1
ATOM 642 C CA . MET A 1 85 ? 18.076 5.892 -11.138 1.00 91.69 85 MET A CA 1
ATOM 643 C C . MET A 1 85 ? 19.075 6.408 -12.178 1.00 91.69 85 MET A C 1
ATOM 645 O O . MET A 1 85 ? 20.138 6.886 -11.802 1.00 91.69 85 MET A O 1
ATOM 649 N N . GLY A 1 86 ? 18.771 6.251 -13.467 1.00 90.38 86 GLY A N 1
ATOM 650 C CA . GLY A 1 86 ? 19.662 6.670 -14.548 1.00 90.38 86 GLY A CA 1
ATOM 651 C C . GLY A 1 86 ? 19.632 8.182 -14.781 1.00 90.38 86 GLY A C 1
ATOM 652 O O . GLY A 1 86 ? 18.573 8.800 -14.660 1.00 90.38 86 GLY A O 1
ATOM 653 N N . GLY A 1 87 ? 20.786 8.739 -15.154 1.00 88.62 87 GLY A N 1
ATOM 654 C CA . GLY A 1 87 ? 21.013 10.149 -15.480 1.00 88.62 87 GLY A CA 1
ATOM 655 C C . GLY A 1 87 ? 22.482 10.402 -15.776 1.00 88.62 87 GLY A C 1
ATOM 656 O O . GLY A 1 87 ? 23.314 9.884 -14.999 1.00 88.62 87 GLY A O 1
#

Foldseek 3Di:
DQCVQPVPCRVNDDPVSNQVVQVVCQVVQNADDPNSRWHWDADLVVAPVCCVVPVVVVCVCCCVPVVDRNNPGTGTDHDDDDDDPDD